Protein AF-A0A183U6Y1-F1 (afdb_monomer_lite)

Structure (mmCIF, N/CA/C/O backbone):
data_AF-A0A183U6Y1-F1
#
_entry.id   AF-A0A183U6Y1-F1
#
loop_
_atom_site.group_PDB
_ato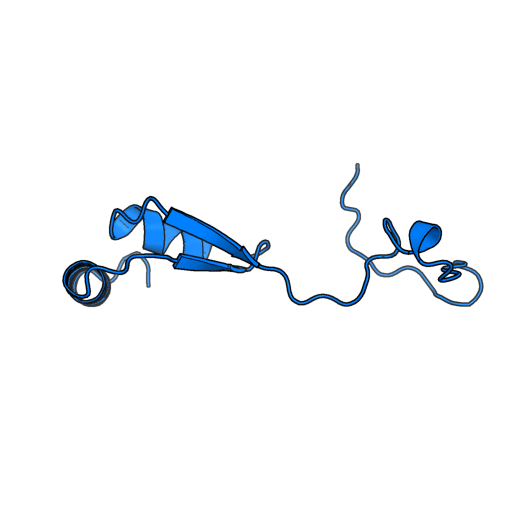m_site.id
_atom_site.type_symbol
_atom_site.label_atom_id
_atom_site.label_alt_id
_atom_site.label_comp_id
_atom_site.label_asym_id
_atom_site.label_entity_id
_atom_site.label_seq_id
_atom_site.pdbx_PDB_ins_code
_atom_site.Cartn_x
_atom_site.Cartn_y
_atom_site.Cartn_z
_atom_site.occupancy
_atom_site.B_iso_or_equiv
_atom_site.auth_seq_id
_atom_site.auth_comp_id
_atom_site.auth_asym_id
_atom_site.auth_atom_id
_atom_site.pdbx_PDB_model_num
ATOM 1 N N . LEU A 1 1 ? -9.359 8.934 8.596 1.00 68.38 1 LEU A N 1
ATOM 2 C CA . LEU A 1 1 ? -9.853 7.604 8.167 1.00 68.38 1 LEU A CA 1
ATOM 3 C C . LEU A 1 1 ? -9.510 6.516 9.180 1.00 68.38 1 LEU A C 1
ATOM 5 O O . LEU A 1 1 ? -10.425 5.965 9.760 1.00 68.38 1 LEU A O 1
ATOM 9 N N . LEU A 1 2 ? -8.230 6.247 9.469 1.00 80.88 2 LEU A N 1
ATOM 10 C CA . LEU A 1 2 ? -7.837 5.188 10.423 1.00 80.88 2 LEU A CA 1
ATOM 11 C C . LEU A 1 2 ? -8.270 5.431 11.884 1.00 80.88 2 LEU A C 1
ATOM 13 O O . LEU A 1 2 ? -8.309 4.496 12.679 1.00 80.88 2 LEU A O 1
ATOM 17 N N . THR A 1 3 ? -8.572 6.680 12.240 1.00 87.75 3 THR A N 1
ATOM 18 C CA . THR A 1 3 ? -9.067 7.097 13.562 1.00 87.75 3 THR A CA 1
ATOM 19 C C . THR A 1 3 ? -10.593 7.102 13.668 1.00 87.75 3 THR A C 1
ATOM 21 O O . THR A 1 3 ? -11.120 7.296 14.760 1.00 87.75 3 THR A O 1
ATOM 24 N N . ASP A 1 4 ? -11.307 6.896 12.559 1.00 92.00 4 ASP A N 1
ATOM 25 C CA . ASP A 1 4 ? -12.768 6.885 12.526 1.00 92.00 4 ASP A CA 1
ATOM 26 C C . ASP A 1 4 ? -13.287 5.495 12.916 1.00 92.00 4 ASP A C 1
ATOM 28 O O . ASP A 1 4 ? -13.290 4.551 12.122 1.00 92.00 4 ASP A O 1
ATOM 32 N N . ALA A 1 5 ? -13.689 5.359 14.179 1.00 91.81 5 ALA A N 1
ATOM 33 C CA . ALA A 1 5 ? -14.139 4.089 14.735 1.00 91.81 5 ALA A CA 1
ATOM 34 C C . ALA A 1 5 ? -15.461 3.595 14.122 1.00 91.81 5 ALA A C 1
ATOM 36 O O . ALA A 1 5 ? -15.671 2.381 14.044 1.00 91.81 5 ALA A O 1
ATOM 37 N N . GLU A 1 6 ? -16.338 4.499 13.674 1.00 94.50 6 GLU A N 1
ATOM 38 C CA . GLU A 1 6 ? -17.618 4.120 13.072 1.00 94.50 6 GLU A CA 1
ATOM 39 C C . GLU A 1 6 ? -17.383 3.480 11.702 1.00 94.50 6 GLU A C 1
ATOM 41 O O . GLU A 1 6 ? -17.884 2.385 11.423 1.00 94.50 6 GLU A O 1
ATOM 46 N N . LEU A 1 7 ? -16.549 4.118 10.877 1.00 93.56 7 LEU A N 1
ATOM 47 C CA . LEU A 1 7 ? -16.191 3.613 9.557 1.00 93.56 7 LEU A CA 1
ATOM 48 C C . LEU A 1 7 ? -15.489 2.251 9.637 1.00 93.56 7 LEU A C 1
ATOM 50 O O . LEU A 1 7 ? -15.889 1.310 8.951 1.00 93.56 7 LEU A O 1
ATOM 54 N N . ILE A 1 8 ? -14.480 2.112 10.503 1.00 94.38 8 ILE A N 1
ATOM 55 C CA . ILE A 1 8 ? -13.763 0.839 10.689 1.00 94.38 8 ILE A CA 1
ATOM 56 C C . ILE A 1 8 ? -14.705 -0.253 11.211 1.00 94.38 8 ILE A C 1
ATOM 58 O O . ILE A 1 8 ? -14.642 -1.398 10.758 1.00 94.38 8 ILE A O 1
ATOM 62 N N . GLY A 1 9 ? -15.614 0.093 12.126 1.00 93.75 9 GLY A N 1
ATOM 63 C CA . GLY A 1 9 ? -16.624 -0.830 12.635 1.00 93.75 9 GLY A CA 1
ATOM 64 C C . GLY A 1 9 ? -17.577 -1.329 11.548 1.00 93.75 9 GLY A C 1
ATOM 65 O O . GLY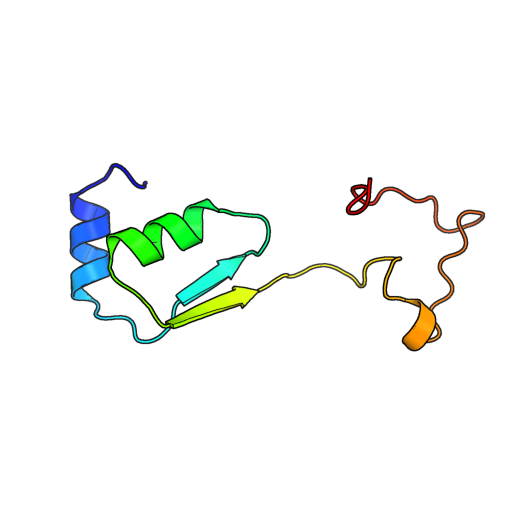 A 1 9 ? -17.926 -2.510 11.544 1.00 93.75 9 GLY A O 1
ATOM 66 N N . ARG A 1 10 ? -17.976 -0.463 10.610 1.00 95.19 10 ARG A N 1
ATOM 67 C CA . ARG A 1 10 ? -18.794 -0.844 9.447 1.00 95.19 10 ARG A CA 1
ATOM 68 C C . ARG A 1 10 ? -18.032 -1.775 8.508 1.00 95.19 10 ARG A C 1
ATOM 70 O O . ARG A 1 10 ? -18.523 -2.862 8.232 1.00 95.19 10 ARG A O 1
ATOM 77 N N . LEU A 1 11 ? -16.810 -1.411 8.123 1.00 93.62 11 LEU A N 1
ATOM 78 C CA . LEU A 1 11 ? -15.975 -2.220 7.226 1.00 93.62 11 LEU A CA 1
ATOM 79 C C . LEU A 1 11 ? -15.671 -3.610 7.801 1.00 93.62 11 LEU A C 1
ATOM 81 O O . LEU A 1 11 ? -15.660 -4.600 7.077 1.00 93.62 11 LEU A O 1
ATOM 85 N N . LYS A 1 12 ? -15.482 -3.717 9.120 1.00 93.69 12 LYS A N 1
ATOM 86 C CA . LYS A 1 12 ? -15.274 -5.009 9.785 1.00 93.69 12 LYS A CA 1
ATOM 87 C C . LYS A 1 12 ? -16.508 -5.923 9.730 1.00 93.69 12 LYS A C 1
ATOM 89 O O . LYS A 1 12 ? -16.347 -7.139 9.693 1.00 93.69 12 LYS A O 1
ATOM 94 N N . LYS A 1 13 ? -17.722 -5.358 9.724 1.00 95.56 13 LYS A N 1
ATOM 95 C CA . LYS A 1 13 ? -18.988 -6.114 9.634 1.00 95.56 13 LYS A CA 1
ATOM 96 C C . LYS A 1 13 ? -19.284 -6.632 8.229 1.00 95.56 13 LYS A C 1
ATOM 98 O O . LYS A 1 13 ? -20.103 -7.530 8.092 1.00 95.56 13 LYS A O 1
ATOM 103 N N . GLU A 1 14 ? -18.650 -6.075 7.202 1.00 93.69 14 GLU A N 1
ATOM 104 C CA . GLU A 1 14 ? -18.837 -6.534 5.822 1.00 93.69 14 GLU A CA 1
ATOM 105 C C . GLU A 1 14 ? -18.122 -7.863 5.538 1.00 93.69 14 GLU A C 1
ATOM 107 O O . GLU A 1 14 ? -18.469 -8.533 4.574 1.00 93.69 14 GLU A O 1
ATOM 112 N N . HIS A 1 15 ? -17.191 -8.288 6.405 1.00 91.44 15 HIS A N 1
ATOM 113 C CA . HIS A 1 15 ? -16.507 -9.585 6.316 1.00 91.44 15 HIS A CA 1
ATOM 114 C C . HIS A 1 15 ? -15.853 -9.848 4.950 1.00 91.44 15 HIS A C 1
ATOM 116 O O . HIS A 1 15 ? -16.030 -10.906 4.357 1.00 91.44 15 HIS A O 1
ATOM 122 N N . PHE A 1 16 ? -15.068 -8.886 4.461 1.00 94.12 16 PHE A N 1
ATOM 123 C CA . PHE A 1 16 ? -14.342 -9.029 3.200 1.00 94.12 16 PHE A CA 1
ATOM 124 C C . PHE A 1 16 ? -13.411 -10.249 3.185 1.00 94.12 16 PHE A C 1
ATOM 126 O O . PHE A 1 16 ? -12.677 -10.501 4.142 1.00 94.12 16 PHE A O 1
ATOM 133 N N . ASP A 1 17 ? -13.378 -10.950 2.053 1.00 94.69 17 ASP A N 1
ATOM 134 C CA . ASP A 1 17 ? -12.484 -12.091 1.830 1.00 94.69 17 ASP A CA 1
ATOM 135 C C . ASP A 1 17 ? -11.098 -11.692 1.303 1.00 94.69 17 ASP A C 1
ATOM 137 O O . ASP A 1 17 ? -10.138 -12.451 1.460 1.00 94.69 17 ASP A O 1
ATOM 141 N N . LEU A 1 18 ? -10.991 -10.528 0.650 1.00 94.75 18 LEU A N 1
ATOM 142 C CA . LEU A 1 18 ? -9.774 -10.055 -0.010 1.00 94.75 18 LEU A CA 1
ATOM 143 C C . LEU A 1 18 ? -9.714 -8.524 -0.051 1.00 94.75 18 LEU A C 1
ATOM 145 O O . LEU A 1 18 ? -10.684 -7.869 -0.426 1.00 94.75 18 LEU A O 1
ATOM 149 N N . GLY A 1 19 ? -8.551 -7.965 0.281 1.00 92.81 19 GLY A N 1
ATOM 150 C CA . GLY A 1 19 ? -8.256 -6.535 0.158 1.00 92.81 19 GLY A CA 1
ATOM 151 C C . GLY A 1 19 ? -7.259 -6.270 -0.962 1.00 92.81 19 GLY A C 1
ATOM 152 O O . GLY A 1 19 ? -6.330 -7.049 -1.159 1.00 92.81 19 GLY A O 1
ATOM 153 N N . ILE A 1 20 ? -7.422 -5.169 -1.691 1.00 93.88 20 ILE A N 1
ATOM 154 C CA . ILE A 1 20 ? -6.452 -4.724 -2.698 1.00 93.88 20 ILE A CA 1
ATOM 155 C C . ILE A 1 20 ? -6.085 -3.279 -2.379 1.00 93.88 20 ILE A C 1
ATOM 157 O O . ILE A 1 20 ? -6.970 -2.432 -2.272 1.00 93.88 20 ILE A O 1
ATOM 161 N N . SER A 1 21 ? -4.794 -3.004 -2.190 1.00 92.00 21 SER A N 1
ATOM 162 C CA . SER A 1 21 ? -4.288 -1.648 -1.948 1.00 92.00 21 SER A CA 1
ATOM 163 C C . SER A 1 21 ? -3.119 -1.331 -2.865 1.00 92.00 21 SER A C 1
ATOM 165 O O . SER A 1 21 ? -2.333 -2.205 -3.234 1.00 92.00 21 SER A O 1
ATOM 167 N N . GLU A 1 22 ? -2.992 -0.060 -3.213 1.00 89.25 22 GLU A N 1
ATOM 168 C CA . GLU A 1 22 ? -1.909 0.428 -4.052 1.00 89.25 22 GLU A CA 1
ATOM 169 C C . GLU A 1 22 ? -0.546 0.297 -3.350 1.00 89.25 22 GLU A C 1
ATOM 171 O O . GLU A 1 22 ? -0.443 0.572 -2.152 1.00 89.25 22 GLU A O 1
ATOM 176 N N . VAL A 1 23 ? 0.497 -0.120 -4.081 1.00 82.94 23 VAL A N 1
ATOM 177 C CA . VAL A 1 23 ? 1.825 -0.454 -3.514 1.00 82.94 23 VAL A CA 1
ATOM 178 C C . VAL A 1 23 ? 2.509 0.734 -2.834 1.00 82.94 23 VAL A C 1
ATOM 180 O O . VAL A 1 23 ? 3.274 0.547 -1.891 1.00 82.94 23 VAL A O 1
ATOM 183 N N . PHE A 1 24 ? 2.217 1.960 -3.271 1.00 79.31 24 PHE A N 1
ATOM 184 C CA . PHE A 1 24 ? 2.853 3.170 -2.744 1.00 79.31 24 PHE A CA 1
ATOM 185 C C . PHE A 1 24 ? 2.058 3.877 -1.647 1.00 79.31 24 PHE A C 1
ATOM 187 O O . PHE A 1 24 ? 2.541 4.856 -1.078 1.00 79.31 24 PHE A O 1
ATOM 194 N N . SER A 1 25 ? 0.854 3.398 -1.325 1.00 76.88 25 SER A N 1
ATOM 195 C CA . SER A 1 25 ? 0.019 3.981 -0.277 1.00 76.88 25 SER A CA 1
ATOM 196 C C . SER A 1 25 ? -0.134 3.004 0.882 1.00 76.88 25 SER A C 1
ATOM 198 O O . SER A 1 25 ? -0.871 2.021 0.810 1.00 76.88 25 SER A O 1
ATOM 200 N N . SER A 1 26 ? 0.538 3.300 1.997 1.00 79.50 26 SER A N 1
ATOM 201 C CA . SER A 1 26 ? 0.455 2.491 3.220 1.00 79.50 26 SER A CA 1
ATOM 202 C C . SER A 1 26 ? -0.915 2.578 3.909 1.00 79.50 26 SER A C 1
ATOM 204 O O . SER A 1 26 ? -1.289 1.689 4.675 1.00 79.50 26 SER A O 1
ATOM 206 N N . CYS A 1 27 ? -1.696 3.623 3.615 1.00 86.00 27 CYS A N 1
ATOM 207 C CA . CYS A 1 27 ? -2.985 3.889 4.252 1.00 86.00 27 CYS A CA 1
ATOM 208 C C . CYS A 1 27 ? -4.000 2.754 4.057 1.00 86.00 27 CYS A C 1
ATOM 210 O O . CYS A 1 27 ? -4.736 2.444 4.994 1.00 86.00 27 CYS A O 1
ATOM 212 N N . GLY A 1 28 ? -4.042 2.126 2.876 1.0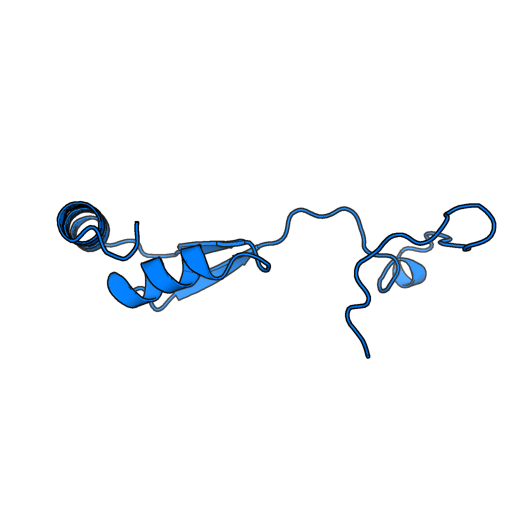0 87.62 28 GLY A N 1
ATOM 213 C CA . GLY A 1 28 ? -4.971 1.023 2.606 1.00 87.62 28 GLY A CA 1
ATOM 214 C C . GLY A 1 28 ? -4.652 -0.224 3.433 1.00 87.62 28 GLY A C 1
ATOM 215 O O . GLY A 1 28 ? -5.552 -0.824 4.017 1.00 87.62 28 GLY A O 1
ATOM 216 N N . PHE A 1 29 ? -3.367 -0.543 3.604 1.00 90.94 29 PHE A N 1
ATOM 217 C CA . PHE A 1 29 ? -2.934 -1.652 4.459 1.00 90.94 29 PHE A CA 1
ATOM 218 C C . PHE A 1 29 ? -3.262 -1.415 5.935 1.00 90.94 29 PHE A C 1
ATOM 220 O O . PHE A 1 29 ? -3.698 -2.338 6.621 1.00 90.94 29 PHE A O 1
ATOM 227 N N . GLY A 1 30 ? -3.158 -0.170 6.410 1.00 91.31 30 GLY A N 1
ATOM 228 C CA . GLY A 1 30 ? -3.584 0.183 7.767 1.00 91.31 30 GLY A CA 1
ATOM 229 C C . GLY A 1 30 ? -5.076 -0.079 8.018 1.00 91.31 30 GLY A C 1
ATOM 230 O O . GLY A 1 30 ? -5.465 -0.427 9.133 1.00 91.31 30 GLY A O 1
ATOM 231 N N . ILE A 1 31 ? -5.926 0.041 6.990 1.00 92.75 31 ILE A N 1
ATOM 232 C CA . ILE A 1 31 ? -7.347 -0.323 7.095 1.00 92.75 31 ILE A CA 1
ATOM 233 C C . ILE A 1 31 ? -7.486 -1.842 7.214 1.00 92.75 31 ILE A C 1
ATOM 235 O O . ILE A 1 31 ? -8.211 -2.303 8.096 1.00 92.75 31 ILE A O 1
ATOM 239 N N . PHE A 1 32 ? -6.774 -2.612 6.383 1.00 94.19 32 PHE A N 1
ATOM 240 C CA . PHE A 1 32 ? -6.792 -4.081 6.421 1.00 94.19 32 PHE A CA 1
ATOM 241 C C . PHE A 1 32 ? -6.378 -4.618 7.794 1.00 94.19 32 PHE A C 1
ATOM 243 O O . PHE A 1 32 ? -7.064 -5.478 8.349 1.00 94.19 32 PHE A O 1
ATOM 250 N N . GLU A 1 33 ? -5.338 -4.036 8.393 1.00 92.50 33 GLU A N 1
ATOM 251 C CA . GLU A 1 33 ? -4.894 -4.374 9.746 1.00 92.50 33 GLU A CA 1
ATOM 252 C C . GLU A 1 33 ? -5.992 -4.103 10.789 1.00 92.50 33 GLU A C 1
ATOM 254 O O . GLU A 1 33 ? -6.324 -4.973 11.596 1.00 92.50 33 GLU A O 1
ATOM 259 N N . LYS A 1 34 ? -6.628 -2.924 10.738 1.00 92.56 34 LYS A N 1
ATOM 260 C CA . LYS A 1 34 ? -7.687 -2.530 11.684 1.00 92.56 34 LYS A CA 1
ATOM 261 C C . LYS A 1 34 ? -8.937 -3.410 11.602 1.00 92.56 34 LYS A C 1
ATOM 263 O O . LYS A 1 34 ? -9.564 -3.666 12.635 1.00 92.56 34 LYS A O 1
ATOM 268 N N . ILE A 1 35 ? -9.312 -3.867 10.408 1.00 93.88 35 ILE A N 1
ATOM 269 C CA . ILE A 1 35 ? -10.477 -4.749 10.222 1.00 93.88 35 ILE A CA 1
ATOM 270 C C . ILE A 1 35 ? -10.135 -6.237 10.415 1.00 93.88 35 ILE A C 1
ATOM 272 O O . ILE A 1 35 ? -11.049 -7.049 10.549 1.00 93.88 35 ILE A O 1
ATOM 276 N N . GLY A 1 36 ? -8.848 -6.592 10.518 1.00 93.00 36 GLY A N 1
ATOM 277 C CA . GLY A 1 36 ? -8.375 -7.968 10.710 1.00 93.00 36 GLY A CA 1
ATOM 278 C C . GLY A 1 36 ? -8.282 -8.787 9.419 1.00 93.00 36 GLY A C 1
ATOM 279 O O . GLY A 1 36 ? -8.325 -10.017 9.468 1.00 93.00 36 GLY A O 1
ATOM 280 N N . LEU A 1 37 ? -8.165 -8.125 8.268 1.00 94.62 37 LEU A N 1
ATO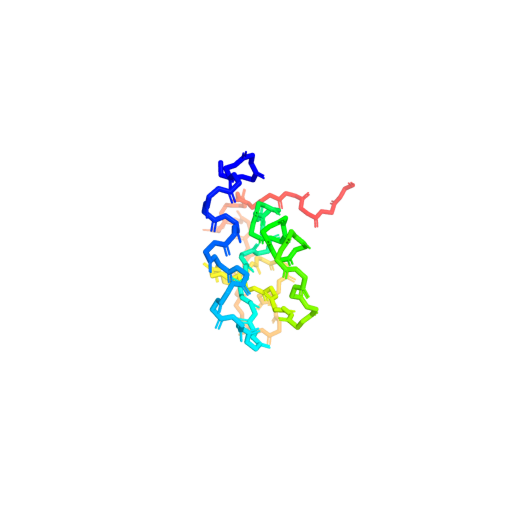M 281 C CA . LEU A 1 37 ? -8.106 -8.755 6.954 1.00 94.62 37 LEU A CA 1
ATOM 282 C C . LEU A 1 37 ? -6.688 -9.263 6.657 1.00 94.62 37 LEU A C 1
ATOM 284 O O . LEU A 1 37 ? -5.777 -8.482 6.407 1.00 94.62 37 LEU A O 1
ATOM 288 N N . GLN A 1 38 ? -6.517 -10.586 6.671 1.00 91.19 38 GLN A N 1
ATOM 289 C CA . GLN A 1 38 ? -5.219 -11.245 6.450 1.00 91.19 38 GLN A CA 1
ATOM 290 C C . GLN A 1 38 ? -4.887 -11.439 4.966 1.00 91.19 38 GLN A C 1
ATOM 292 O O . GLN A 1 38 ? -3.726 -11.459 4.571 1.00 91.19 38 GLN A O 1
ATOM 297 N N . LYS A 1 39 ? -5.914 -11.622 4.132 1.00 95.38 39 LYS A N 1
ATOM 298 C CA . LYS A 1 39 ? -5.751 -11.843 2.696 1.00 95.38 39 LYS A CA 1
ATOM 299 C C . LYS A 1 39 ? -5.788 -10.494 1.995 1.00 95.38 39 LYS A C 1
ATOM 301 O O . LYS A 1 39 ? -6.859 -9.914 1.820 1.00 95.38 39 LYS A O 1
ATOM 306 N N . HIS A 1 40 ? -4.626 -9.999 1.592 1.00 92.88 40 HIS A N 1
ATOM 307 C CA . HIS A 1 40 ? -4.537 -8.766 0.826 1.00 92.88 40 HIS A CA 1
ATOM 308 C C . HIS A 1 40 ? -3.481 -8.844 -0.273 1.00 92.88 40 HIS A C 1
ATOM 310 O O . HIS A 1 40 ? -2.421 -9.448 -0.109 1.00 92.88 40 HIS A O 1
ATOM 316 N N . LEU A 1 41 ? -3.773 -8.196 -1.393 1.00 92.75 41 LEU A N 1
ATOM 317 C CA . LEU A 1 41 ? -2.858 -8.016 -2.507 1.00 92.75 41 LEU A CA 1
ATOM 318 C C . LEU A 1 41 ? -2.429 -6.562 -2.575 1.00 92.75 41 LEU A C 1
ATOM 320 O O . LEU A 1 41 ? -3.200 -5.646 -2.276 1.00 92.75 41 LEU A O 1
ATOM 324 N N . SER A 1 42 ? -1.194 -6.365 -3.017 1.00 90.69 42 SER A N 1
ATOM 325 C CA . SER A 1 42 ? -0.780 -5.059 -3.479 1.00 90.69 42 SER A CA 1
ATOM 326 C C . SER A 1 42 ? -0.902 -4.984 -4.992 1.00 90.69 42 SER A C 1
ATOM 328 O O . SER A 1 42 ? -0.478 -5.899 -5.696 1.00 90.69 42 SER A O 1
ATOM 330 N N . ALA A 1 43 ? -1.510 -3.907 -5.475 1.00 88.75 43 ALA A N 1
ATOM 331 C CA . ALA A 1 43 ? -1.625 -3.608 -6.891 1.00 88.75 43 ALA A CA 1
ATOM 332 C C . ALA A 1 43 ? -0.863 -2.325 -7.211 1.00 88.75 43 ALA A C 1
ATOM 334 O O . ALA A 1 43 ? -0.682 -1.459 -6.356 1.00 88.75 43 ALA A O 1
ATOM 335 N N . PHE A 1 44 ? -0.416 -2.194 -8.451 1.00 84.62 44 PHE A N 1
ATOM 336 C CA . PHE A 1 44 ? 0.267 -0.999 -8.908 1.00 84.62 44 PHE A CA 1
ATOM 337 C C . PHE A 1 44 ? -0.110 -0.731 -10.366 1.00 84.62 44 PHE A C 1
ATOM 339 O O . PHE A 1 44 ? 0.042 -1.614 -11.208 1.00 84.62 44 PHE A O 1
ATOM 346 N N . ASN A 1 45 ? -0.650 0.457 -10.652 1.00 77.56 45 ASN A N 1
ATOM 347 C CA . ASN A 1 45 ? -1.112 0.873 -11.979 1.00 77.56 45 ASN A CA 1
ATOM 348 C C . ASN A 1 45 ? -0.150 1.895 -12.606 1.00 77.56 45 ASN A C 1
ATOM 350 O O . ASN A 1 45 ? -0.522 3.022 -12.919 1.00 77.56 45 ASN A O 1
ATOM 354 N N . THR A 1 46 ? 1.104 1.503 -12.792 1.00 73.31 46 THR A N 1
ATOM 355 C CA . THR A 1 46 ? 2.058 2.315 -13.553 1.00 73.31 46 THR A CA 1
ATOM 356 C C . THR A 1 46 ? 2.218 1.805 -14.967 1.00 73.31 46 THR A C 1
ATOM 358 O O . THR A 1 46 ? 2.049 0.617 -15.244 1.00 73.31 46 THR A O 1
ATOM 361 N N . GLU A 1 47 ? 2.665 2.708 -15.828 1.00 73.75 47 GLU A N 1
ATOM 362 C CA . GLU A 1 47 ? 3.395 2.326 -17.025 1.00 73.75 47 GLU A CA 1
ATOM 363 C C . GLU A 1 47 ? 4.656 1.537 -16.665 1.00 73.75 47 GLU A C 1
ATOM 365 O O . GLU A 1 47 ? 5.207 1.680 -15.568 1.00 73.75 47 GLU A O 1
ATOM 370 N N . ILE A 1 48 ? 5.125 0.719 -17.607 1.00 75.81 48 ILE A N 1
ATOM 371 C CA . ILE A 1 48 ? 6.337 -0.090 -17.455 1.00 75.81 48 ILE A CA 1
ATOM 372 C C . ILE A 1 48 ? 7.487 0.810 -16.981 1.00 75.81 48 ILE A C 1
ATOM 374 O O . ILE A 1 48 ? 7.865 1.767 -17.656 1.00 75.81 48 ILE A O 1
ATOM 378 N N . ILE A 1 49 ? 8.036 0.504 -15.805 1.00 77.38 49 ILE A N 1
ATOM 379 C CA . ILE A 1 49 ? 9.165 1.250 -15.247 1.00 77.38 49 ILE A CA 1
ATOM 380 C C . ILE A 1 49 ? 10.432 0.945 -16.049 1.00 77.38 49 ILE A C 1
ATOM 382 O O . ILE A 1 49 ? 10.652 -0.199 -16.436 1.00 77.38 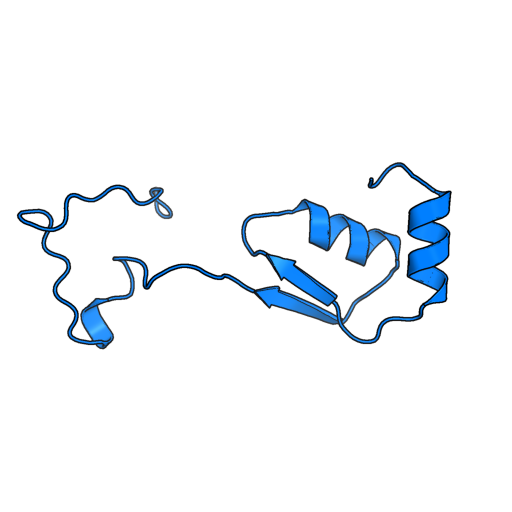49 ILE A O 1
ATOM 386 N N . GLU A 1 50 ? 11.289 1.948 -16.251 1.00 75.50 50 GLU A N 1
ATOM 387 C CA . GLU A 1 50 ? 12.587 1.819 -16.943 1.00 75.50 50 GLU A CA 1
ATOM 388 C C . GLU A 1 50 ? 13.370 0.571 -16.516 1.00 75.50 50 GLU A C 1
ATOM 390 O O . GLU A 1 50 ? 13.885 -0.168 -17.346 1.00 75.50 50 GLU A O 1
ATOM 395 N N . ALA A 1 51 ? 13.385 0.286 -15.212 1.00 76.31 51 ALA A N 1
ATOM 396 C CA . ALA A 1 51 ? 14.109 -0.844 -14.640 1.00 76.31 51 ALA A CA 1
ATOM 397 C C . ALA A 1 51 ? 13.675 -2.221 -15.180 1.00 76.31 51 ALA A C 1
ATOM 399 O O . ALA A 1 51 ? 14.398 -3.196 -14.991 1.00 76.31 51 ALA A O 1
ATOM 400 N N . ILE A 1 52 ? 12.503 -2.331 -15.816 1.00 82.00 52 ILE A N 1
ATOM 401 C CA . ILE A 1 52 ? 11.963 -3.602 -16.311 1.00 82.00 52 ILE A CA 1
ATOM 402 C C . ILE A 1 52 ? 11.636 -3.577 -17.807 1.00 82.00 52 ILE A C 1
ATOM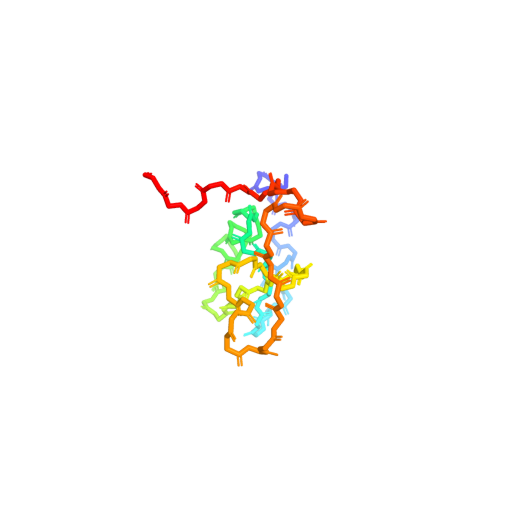 404 O O . ILE A 1 52 ? 11.013 -4.520 -18.278 1.00 82.00 52 ILE A O 1
ATOM 408 N N . THR A 1 53 ? 12.026 -2.549 -18.571 1.00 83.75 53 THR A N 1
ATOM 409 C CA . THR A 1 53 ? 11.688 -2.443 -20.008 1.00 83.75 53 THR A CA 1
ATOM 410 C C . THR A 1 53 ? 12.508 -3.371 -20.907 1.00 83.75 53 THR A C 1
ATOM 412 O O . THR A 1 53 ? 12.026 -3.790 -21.962 1.00 83.75 53 THR A O 1
ATOM 415 N N . GLU A 1 54 ? 13.732 -3.712 -20.497 1.00 80.69 54 GLU A N 1
ATOM 416 C CA . GLU A 1 54 ? 14.704 -4.451 -21.317 1.00 80.69 54 GLU A CA 1
ATOM 417 C C . GLU A 1 54 ? 14.214 -5.857 -21.741 1.00 80.69 54 GLU A C 1
ATOM 419 O O . GLU A 1 54 ? 14.271 -6.158 -22.937 1.00 80.69 54 GLU A O 1
ATOM 424 N N . PRO A 1 55 ? 13.610 -6.687 -20.860 1.00 85.06 55 PRO A N 1
ATOM 425 C CA . PRO A 1 55 ? 13.036 -7.980 -21.253 1.00 85.06 55 PRO A CA 1
ATOM 426 C C . PRO A 1 55 ? 11.877 -7.886 -22.255 1.00 85.06 55 PRO A C 1
ATOM 428 O O . PRO A 1 55 ? 11.580 -8.863 -22.940 1.00 85.06 55 PRO A O 1
ATOM 431 N N . PHE A 1 56 ? 11.217 -6.728 -22.353 1.00 84.50 56 PHE A N 1
ATOM 432 C CA . PHE A 1 56 ? 10.120 -6.493 -23.297 1.00 84.50 56 PHE A CA 1
ATOM 433 C C . PHE A 1 56 ? 10.600 -5.904 -24.632 1.00 84.50 56 PHE A C 1
ATOM 435 O O . PHE A 1 56 ? 9.776 -5.584 -25.488 1.00 84.50 56 PHE A O 1
ATOM 442 N N . GLY A 1 57 ? 11.916 -5.739 -24.824 1.00 85.38 57 GLY A N 1
ATOM 443 C CA . GLY A 1 57 ? 12.491 -5.139 -26.033 1.00 85.38 57 GLY A CA 1
ATOM 444 C C . GLY A 1 57 ? 12.193 -3.644 -26.178 1.00 85.38 57 GLY A C 1
ATOM 445 O O . GLY A 1 57 ? 12.314 -3.090 -27.271 1.00 85.38 57 GLY A O 1
ATOM 446 N N . ILE A 1 58 ? 11.784 -2.985 -25.091 1.00 83.00 58 ILE A N 1
ATOM 447 C CA . ILE A 1 58 ? 11.469 -1.558 -25.077 1.00 83.00 58 ILE A CA 1
ATOM 448 C C . ILE A 1 58 ? 12.758 -0.789 -24.776 1.00 83.00 58 ILE A C 1
ATOM 450 O O . ILE A 1 58 ? 13.357 -0.937 -23.711 1.00 83.00 58 ILE A O 1
ATOM 454 N N . SER A 1 59 ? 13.184 0.048 -25.724 1.00 80.69 59 SER A N 1
ATOM 455 C CA . SER A 1 59 ? 14.424 0.816 -25.605 1.00 80.69 59 SER A CA 1
ATOM 456 C C . SER A 1 59 ? 14.208 2.108 -24.817 1.00 80.69 59 SER A C 1
ATOM 458 O O . SER A 1 59 ? 13.702 3.097 -25.355 1.00 80.69 59 SER A O 1
ATOM 460 N N . TYR A 1 60 ? 14.649 2.115 -23.562 1.00 74.62 60 TYR A N 1
ATOM 461 C CA . TYR A 1 60 ? 14.615 3.268 -22.667 1.00 74.62 60 TYR A CA 1
ATOM 462 C C . TYR A 1 60 ? 16.005 3.927 -22.626 1.00 74.62 60 TYR A C 1
ATOM 464 O O . TYR A 1 60 ? 16.790 3.726 -21.707 1.00 74.62 60 TYR A O 1
ATOM 472 N N . ASN A 1 61 ? 16.377 4.652 -23.688 1.00 77.69 61 ASN A N 1
ATOM 473 C CA . ASN A 1 61 ? 17.657 5.363 -23.721 1.00 77.69 61 ASN A CA 1
ATOM 474 C C . ASN A 1 61 ? 17.473 6.779 -23.151 1.00 77.69 61 ASN A C 1
ATOM 476 O O . ASN A 1 61 ? 16.640 7.528 -23.677 1.00 77.69 61 ASN A O 1
ATOM 480 N N . PRO A 1 62 ? 18.295 7.205 -22.177 1.00 75.19 62 PRO A N 1
ATOM 481 C CA . PRO A 1 62 ? 18.187 8.531 -21.567 1.00 75.19 62 PRO A CA 1
ATOM 482 C C . PRO A 1 62 ? 18.381 9.694 -22.556 1.00 75.19 62 PRO A C 1
ATOM 484 O O . PRO A 1 62 ? 17.983 10.820 -22.265 1.00 75.19 62 PRO A O 1
ATOM 487 N N . SER A 1 63 ? 18.947 9.436 -23.741 1.00 79.88 63 SER A N 1
ATOM 488 C CA . SER A 1 63 ? 19.129 10.426 -24.813 1.00 79.88 63 SER A CA 1
ATOM 489 C C . SER A 1 63 ? 17.813 10.890 -25.454 1.00 79.88 63 SER A C 1
ATOM 491 O O . SER A 1 63 ? 17.772 11.990 -25.998 1.00 79.88 63 SER A O 1
ATOM 493 N N . TYR A 1 64 ? 16.749 10.075 -25.421 1.00 81.06 64 TYR A N 1
ATOM 494 C CA . TYR A 1 64 ? 15.430 10.423 -25.983 1.00 81.06 64 TYR A CA 1
ATOM 495 C C . TYR A 1 64 ? 14.244 10.088 -25.060 1.00 81.06 64 TYR A C 1
ATOM 497 O O . TYR A 1 64 ? 13.139 10.566 -25.307 1.00 81.06 64 TYR A O 1
ATOM 505 N N . VAL A 1 65 ? 14.460 9.330 -23.978 1.00 75.94 65 VAL A N 1
ATOM 506 C CA . VAL A 1 65 ? 13.527 9.184 -22.850 1.00 75.94 65 VAL A CA 1
ATOM 507 C C . VAL A 1 65 ? 14.207 9.750 -21.600 1.00 75.94 65 VAL A C 1
ATOM 509 O O . VAL A 1 65 ? 14.889 9.015 -20.889 1.00 75.94 65 VAL A O 1
ATOM 512 N N . PRO A 1 66 ? 14.094 11.064 -21.331 1.00 69.94 66 PRO A N 1
ATOM 513 C CA . PRO A 1 66 ? 14.740 11.669 -20.174 1.00 69.94 66 PRO A CA 1
ATOM 514 C C . PRO A 1 66 ? 14.192 11.047 -18.886 1.00 69.94 66 PRO A C 1
ATOM 516 O O . PRO A 1 66 ? 13.001 11.165 -18.593 1.00 69.94 66 PRO A O 1
ATOM 519 N N . GLY A 1 67 ? 15.058 10.390 -18.115 1.00 64.69 67 GLY A N 1
ATOM 520 C CA . GLY A 1 67 ? 14.676 9.736 -16.868 1.00 64.69 67 GLY A CA 1
ATOM 521 C C . GLY A 1 67 ? 14.093 10.728 -15.858 1.00 64.69 67 GLY A C 1
ATOM 522 O O . GLY A 1 67 ? 14.775 11.637 -15.385 1.00 64.69 67 GLY A O 1
ATOM 523 N N . LYS A 1 68 ? 12.821 10.539 -15.502 1.00 59.16 68 LYS A N 1
ATOM 524 C CA . LYS A 1 68 ? 12.188 11.101 -14.299 1.00 59.16 68 LYS A CA 1
ATOM 525 C C . LYS A 1 68 ? 11.353 10.008 -13.630 1.00 59.16 68 LYS A C 1
ATOM 527 O O . LYS A 1 68 ? 10.132 10.080 -13.588 1.00 59.16 68 LYS A O 1
ATOM 532 N N . GLY A 1 69 ? 12.024 8.973 -13.137 1.00 54.66 69 GLY A N 1
ATOM 533 C CA . GLY A 1 69 ? 11.437 7.970 -12.248 1.00 54.66 69 GLY A CA 1
ATOM 534 C C . GLY A 1 69 ? 12.031 8.103 -10.845 1.00 54.66 69 GLY A C 1
ATOM 535 O O . GLY A 1 69 ? 13.197 8.488 -10.735 1.00 54.66 69 GLY A O 1
ATOM 536 N N . PRO A 1 70 ? 11.269 7.833 -9.767 1.00 48.25 70 PRO A N 1
ATOM 537 C CA . PRO A 1 70 ? 11.816 7.846 -8.417 1.00 48.25 70 PRO A CA 1
ATOM 538 C C . PRO A 1 70 ? 12.937 6.809 -8.345 1.00 48.25 70 PRO A C 1
ATOM 540 O O . PRO A 1 70 ? 12.752 5.661 -8.746 1.00 48.25 70 PRO A O 1
ATOM 543 N N . SER A 1 71 ? 14.102 7.222 -7.860 1.00 46.97 71 SER A N 1
ATOM 544 C CA . SER A 1 71 ? 15.271 6.377 -7.635 1.00 46.97 71 SER A CA 1
ATOM 545 C C . SER A 1 71 ? 14.981 5.344 -6.539 1.00 46.97 71 SER A C 1
ATOM 547 O O . SER A 1 71 ? 15.410 5.479 -5.397 1.00 46.97 71 SER A O 1
ATOM 549 N N . PHE A 1 72 ? 14.236 4.293 -6.883 1.00 47.66 72 PHE A N 1
ATOM 550 C CA . PHE A 1 72 ? 14.102 3.070 -6.094 1.00 47.66 72 PHE A CA 1
ATOM 551 C C . PHE A 1 72 ? 15.323 2.179 -6.339 1.00 47.66 72 PHE A C 1
ATOM 553 O O . PHE A 1 72 ? 15.227 1.139 -6.975 1.00 47.66 72 PHE A O 1
ATOM 560 N N . CYS A 1 73 ? 16.480 2.668 -5.897 1.00 37.84 73 CYS A N 1
ATOM 561 C CA . CYS A 1 73 ? 17.686 1.923 -5.531 1.00 37.84 73 CYS A CA 1
ATOM 562 C C . CYS A 1 73 ? 18.798 2.949 -5.285 1.00 37.84 73 CYS A C 1
ATOM 564 O O . CYS A 1 73 ? 19.382 3.489 -6.224 1.00 37.84 73 CYS A O 1
ATOM 566 N N . GLY A 1 74 ? 19.052 3.216 -4.007 1.00 34.41 74 GLY A N 1
ATOM 567 C CA . GLY A 1 74 ? 20.155 4.003 -3.470 1.00 34.41 74 GLY A CA 1
ATOM 568 C C . GLY A 1 74 ? 20.252 3.727 -1.983 1.00 34.41 74 GLY A C 1
ATOM 569 O O . GLY A 1 74 ? 19.234 3.984 -1.304 1.00 34.41 74 GLY A O 1
#

pLDDT: mean 82.41, std 13.99, range [34.41, 95.56]

Sequence (74 aa):
LLTDAELIGRLKKEHFDLGISEVFSSCGFGIFEKIGLQKHLSAFNTEIIEAITEPFGISYNPSYVPGKGPSFCG

Organism: Toxocara canis (NCBI:txid6265)

Secondary structure (DSSP, 8-state):
-TT-HHHHHHHHHT--S-EEEETT-HHHHHHHHHHT---EEEE--PPPPGGG-GGGT----TTTS---S-----

Foldseek 3Di:
DLPPPVVLVVVLVVPDQEAEEEPPDCVSVSSCVSSVNPHYDYDHDDDDDPVGCVVVVHDCDCVPNPDDDPPPPD

Radius of gyration: 18.18 Å; chains: 1; bounding box: 39×24×41 Å